Protein AF-A0AAW1I6D7-F1 (afdb_monomer_lite)

Foldseek 3Di:
DCVVPLADDPVRVVVCVVVVNPDDPVVSVDCCNDPCVVPDQDADPVGHRPPDDPLVVVLVVVVVVVVVVVVQCVVQVVDPVSNVVVVVVVVVVVVVVVVVVVVVCVVPPDDDPPNVVVSVVVVVVPPDDPDPDDPDDDDDDDDDDDPDDDDPVVVPPPDDD

Organism: Saponaria officinalis (NCBI:txid3572)

Secondary structure (DSSP, 8-state):
-HHHH-S--HHHHHHHHHTT--S--GGG--GGGSGGGG-S-EE-TTS-EE---HHHHHHHHHHHHHHHHHHHHHHHTTSHHHHHHHHHHHHHHHHHHHHHHHHHHHHH----TTHHHHHHHHHTT-SS-------PPPP-----S-PPPPPGGGGTT----

Sequence (161 aa):
MFERLGILCAHALKVLDTMNIKLIPEKYILKRWTRDARSGRIQDVAGKIVVEDTQLDATRRYRDLWRKFVKIASRAAVFKESSLLLDCGLDNIIVDVEKKLTSMKLENGLFSSEFTNEVVRLDQGYVGSSNLNKITLKKKVKATGGRRKKSWTEKFHKKKN

Structure (mmCIF, N/CA/C/O backbone):
data_AF-A0AAW1I6D7-F1
#
_entry.id   AF-A0AAW1I6D7-F1
#
loop_
_atom_site.group_PDB
_atom_site.id
_atom_site.type_symbol
_atom_site.label_atom_id
_atom_site.label_alt_id
_atom_site.label_comp_id
_atom_site.label_asym_id
_atom_site.label_entity_id
_atom_site.label_seq_id
_atom_site.pdbx_PDB_ins_code
_atom_site.Cartn_x
_atom_site.Cartn_y
_atom_site.Cartn_z
_atom_site.occupancy
_atom_site.B_iso_or_equiv
_atom_site.auth_seq_id
_atom_site.auth_comp_id
_atom_site.auth_asym_id
_atom_site.auth_atom_id
_atom_site.pdbx_PDB_model_num
ATOM 1 N N . MET A 1 1 ? 17.110 -0.704 -32.620 1.00 71.19 1 MET A N 1
ATOM 2 C CA . MET A 1 1 ? 15.833 -0.291 -31.971 1.00 71.19 1 MET A CA 1
ATOM 3 C C . MET A 1 1 ? 15.834 -0.638 -30.484 1.00 71.19 1 MET A C 1
ATOM 5 O O . MET A 1 1 ? 15.701 0.276 -29.680 1.00 71.19 1 MET A O 1
ATOM 9 N N . PHE A 1 2 ? 16.057 -1.907 -30.118 1.00 77.38 2 PHE A N 1
ATOM 10 C CA . PHE A 1 2 ? 16.197 -2.339 -28.720 1.00 77.38 2 PHE A CA 1
ATOM 11 C C . PHE A 1 2 ? 17.424 -1.729 -28.026 1.00 77.38 2 PHE A C 1
ATOM 13 O O . PHE A 1 2 ? 17.287 -1.179 -26.949 1.00 77.38 2 PHE A O 1
ATOM 20 N N . GLU A 1 3 ? 18.584 -1.686 -28.682 1.00 71.75 3 GLU A N 1
ATOM 21 C CA . GLU A 1 3 ? 19.809 -1.088 -28.110 1.00 71.75 3 GLU A CA 1
ATOM 22 C C . GLU A 1 3 ? 19.660 0.395 -27.732 1.00 71.75 3 GLU A C 1
ATOM 24 O O . GLU A 1 3 ? 20.319 0.875 -26.820 1.00 71.75 3 GLU A O 1
ATOM 29 N N . ARG A 1 4 ? 18.765 1.127 -28.412 1.00 71.88 4 ARG A N 1
ATOM 30 C CA . ARG A 1 4 ? 18.542 2.561 -28.171 1.00 71.88 4 ARG A CA 1
ATOM 31 C C . ARG A 1 4 ? 17.379 2.835 -27.218 1.00 71.88 4 ARG A C 1
ATOM 33 O O . ARG A 1 4 ? 17.471 3.724 -26.383 1.00 71.88 4 ARG A O 1
ATOM 40 N N . LEU A 1 5 ? 16.264 2.118 -27.374 1.00 74.94 5 LEU A N 1
ATOM 41 C CA . LEU A 1 5 ? 15.047 2.344 -26.583 1.00 74.94 5 LEU A CA 1
ATOM 42 C C . LEU A 1 5 ? 14.965 1.427 -25.359 1.00 74.94 5 LEU A C 1
ATOM 44 O O . LEU A 1 5 ? 14.251 1.718 -24.411 1.00 74.94 5 LEU A O 1
ATOM 48 N N . GLY A 1 6 ? 15.678 0.308 -25.364 1.00 79.50 6 GLY A N 1
ATOM 49 C CA . GLY A 1 6 ? 15.719 -0.669 -24.284 1.00 79.50 6 GLY A CA 1
ATOM 50 C C . GLY A 1 6 ? 14.455 -1.510 -24.091 1.00 79.50 6 GLY A C 1
ATOM 51 O O . GLY A 1 6 ? 14.423 -2.319 -23.173 1.00 79.50 6 GLY A O 1
ATOM 52 N N . ILE A 1 7 ? 13.424 -1.326 -24.924 1.00 84.50 7 ILE A N 1
ATOM 53 C CA . ILE A 1 7 ? 12.185 -2.117 -24.907 1.00 84.50 7 ILE A CA 1
ATOM 54 C C . ILE A 1 7 ? 12.080 -2.909 -26.207 1.00 84.50 7 ILE A C 1
ATOM 56 O O . ILE A 1 7 ? 12.369 -2.392 -27.292 1.00 84.50 7 ILE A O 1
ATOM 60 N N . LEU A 1 8 ? 11.655 -4.169 -26.097 1.00 87.75 8 LEU A N 1
ATOM 61 C CA . LEU A 1 8 ? 11.334 -5.010 -27.244 1.00 87.75 8 LEU A CA 1
ATOM 62 C C . LEU A 1 8 ? 10.180 -4.404 -28.051 1.00 87.75 8 LEU A C 1
ATOM 64 O O . LEU A 1 8 ? 9.151 -4.005 -27.510 1.00 87.75 8 LEU A O 1
ATOM 68 N N . CYS A 1 9 ? 10.332 -4.349 -29.371 1.00 88.88 9 CYS A N 1
ATOM 69 C CA . CYS A 1 9 ? 9.244 -3.918 -30.237 1.00 88.88 9 CYS A CA 1
ATOM 70 C C . CYS A 1 9 ? 8.111 -4.958 -30.249 1.00 88.88 9 CYS A C 1
ATOM 72 O O . CYS A 1 9 ? 8.320 -6.136 -29.952 1.00 88.88 9 CYS A O 1
ATOM 74 N N . ALA A 1 10 ? 6.914 -4.537 -30.667 1.00 88.31 10 ALA A N 1
ATOM 75 C CA . ALA A 1 10 ? 5.764 -5.433 -30.796 1.00 88.31 10 ALA A CA 1
ATOM 76 C C . ALA A 1 10 ? 6.067 -6.671 -31.664 1.00 88.31 10 ALA A C 1
ATOM 78 O O . ALA A 1 10 ? 5.592 -7.761 -31.358 1.00 88.31 10 ALA A O 1
ATOM 79 N N . HIS A 1 11 ? 6.901 -6.522 -32.703 1.00 90.75 11 HIS A N 1
ATOM 80 C CA . HIS A 1 11 ? 7.333 -7.639 -33.547 1.00 90.75 11 HIS A CA 1
ATOM 81 C C . HIS A 1 11 ? 8.125 -8.687 -32.756 1.00 90.75 11 HIS A C 1
ATOM 83 O O . HIS A 1 11 ? 7.801 -9.866 -32.823 1.00 90.75 11 HIS A O 1
ATOM 89 N N . ALA A 1 12 ? 9.111 -8.269 -31.958 1.00 89.56 12 ALA A N 1
ATOM 90 C CA . ALA A 1 12 ? 9.913 -9.185 -31.148 1.00 89.56 12 ALA A CA 1
ATOM 91 C C . ALA A 1 12 ? 9.068 -9.894 -30.078 1.00 89.56 12 ALA A C 1
ATOM 93 O O . ALA A 1 12 ? 9.207 -11.097 -29.886 1.00 89.56 12 ALA A O 1
ATOM 94 N N . LEU A 1 13 ? 8.136 -9.176 -29.439 1.00 91.75 13 LEU A N 1
ATOM 95 C CA . LEU A 1 13 ? 7.192 -9.779 -28.492 1.00 91.75 13 LEU A CA 1
ATOM 96 C C . LEU A 1 13 ? 6.301 -10.830 -29.166 1.00 91.75 13 LEU A C 1
ATOM 98 O O . LEU A 1 13 ? 6.032 -11.871 -28.574 1.00 91.75 13 LEU A O 1
ATOM 102 N N . LYS A 1 14 ? 5.880 -10.592 -30.416 1.00 93.44 14 LYS A N 1
ATOM 103 C CA . LYS A 1 14 ? 5.075 -11.563 -31.163 1.00 93.44 14 LYS A CA 1
ATOM 104 C C . LYS A 1 14 ? 5.866 -12.815 -31.536 1.00 93.44 14 LYS A C 1
ATOM 106 O O . LYS A 1 14 ? 5.311 -13.904 -31.471 1.00 93.44 14 LYS A O 1
ATOM 111 N N . VAL A 1 15 ? 7.146 -12.670 -31.877 1.00 94.06 15 VAL A N 1
ATOM 112 C CA . VAL A 1 15 ? 8.032 -13.813 -32.142 1.00 94.06 15 VAL A CA 1
ATOM 113 C C . VAL A 1 15 ? 8.208 -14.672 -30.883 1.00 94.06 15 VAL A C 1
ATOM 115 O O . VAL A 1 15 ? 8.073 -15.892 -30.959 1.00 94.06 15 VAL A O 1
ATOM 118 N N . LEU A 1 16 ? 8.424 -14.054 -29.716 1.00 92.44 16 LEU A N 1
ATOM 119 C CA . LEU A 1 16 ? 8.507 -14.777 -28.437 1.00 92.44 16 LEU A CA 1
ATOM 120 C C . LEU A 1 16 ? 7.216 -15.554 -28.133 1.00 92.44 16 LEU A C 1
ATOM 122 O O . LEU A 1 16 ? 7.277 -16.732 -27.789 1.00 92.44 16 LEU A O 1
ATOM 126 N N . ASP A 1 17 ? 6.059 -14.922 -28.339 1.00 93.19 17 ASP A N 1
ATOM 127 C CA . ASP A 1 17 ? 4.737 -15.545 -28.191 1.00 93.19 17 ASP A CA 1
ATOM 128 C C . ASP A 1 17 ? 4.570 -16.758 -29.126 1.00 93.19 17 ASP A C 1
ATOM 130 O O . ASP A 1 17 ? 4.159 -17.828 -28.685 1.00 93.19 17 ASP A O 1
ATOM 134 N N . THR A 1 18 ? 4.982 -16.647 -30.397 1.00 95.75 18 THR A N 1
ATOM 135 C CA . THR A 1 18 ? 4.944 -17.780 -31.343 1.00 95.75 18 THR A CA 1
ATOM 136 C C . THR A 1 18 ? 5.899 -18.916 -30.981 1.00 95.75 18 THR A C 1
ATOM 138 O O . THR A 1 18 ? 5.624 -20.065 -31.307 1.00 95.75 18 THR A O 1
ATOM 141 N N . MET A 1 19 ? 6.990 -18.619 -30.272 1.00 93.62 19 MET A N 1
ATOM 142 C CA . MET A 1 19 ? 7.915 -19.618 -29.723 1.00 93.62 19 MET A CA 1
ATOM 143 C C . MET A 1 19 ? 7.452 -20.162 -28.359 1.00 93.62 19 MET A C 1
ATOM 145 O O . MET A 1 19 ? 8.192 -20.895 -27.709 1.00 93.62 19 MET A O 1
ATOM 149 N N . ASN A 1 20 ? 6.241 -19.803 -27.910 1.00 92.31 20 ASN A N 1
ATOM 150 C CA . ASN A 1 20 ? 5.663 -20.162 -26.611 1.00 92.31 20 ASN A CA 1
ATOM 151 C C . ASN A 1 20 ? 6.515 -19.707 -25.406 1.00 92.31 20 ASN A C 1
ATOM 153 O O . ASN A 1 20 ? 6.451 -20.279 -24.316 1.00 92.31 20 ASN A O 1
ATOM 157 N N . ILE A 1 21 ? 7.304 -18.645 -25.586 1.00 90.38 21 ILE A N 1
ATOM 158 C CA . ILE A 1 21 ? 8.102 -18.018 -24.534 1.00 90.38 21 ILE A CA 1
ATOM 159 C C . ILE A 1 21 ? 7.222 -16.976 -23.839 1.00 90.38 21 ILE A C 1
ATOM 161 O O . ILE A 1 21 ? 7.035 -15.860 -24.322 1.00 90.38 21 ILE A O 1
ATOM 165 N N . LYS A 1 22 ? 6.662 -17.353 -22.685 1.00 90.56 22 LYS A N 1
ATOM 166 C CA . LYS A 1 22 ? 5.721 -16.515 -21.914 1.00 90.56 22 LYS A CA 1
ATOM 167 C C . LYS A 1 22 ? 6.402 -15.516 -20.978 1.00 90.56 22 LYS A C 1
ATOM 169 O O . LYS A 1 22 ? 5.758 -14.589 -20.496 1.00 90.56 22 LYS A O 1
ATOM 174 N N . LEU A 1 23 ? 7.691 -15.715 -20.716 1.00 90.94 23 LEU A N 1
ATOM 175 C CA . LEU A 1 23 ? 8.514 -14.851 -19.878 1.00 90.94 23 LEU A CA 1
ATOM 176 C C . LEU A 1 23 ? 9.640 -14.271 -20.721 1.00 90.94 23 LEU A C 1
ATOM 178 O O . LEU A 1 23 ? 10.342 -15.002 -21.415 1.00 90.94 23 LEU A O 1
ATOM 182 N N . ILE A 1 24 ? 9.811 -12.955 -20.658 1.00 88.62 24 ILE A N 1
ATOM 183 C CA . ILE A 1 24 ? 10.894 -12.276 -21.365 1.00 88.62 24 ILE A CA 1
ATOM 184 C C . ILE A 1 24 ? 12.223 -12.691 -20.712 1.00 88.62 24 ILE A C 1
ATOM 186 O O . ILE A 1 24 ? 12.369 -12.499 -19.505 1.00 88.62 24 ILE A O 1
ATOM 190 N N . PRO A 1 25 ? 13.196 -13.232 -21.471 1.00 88.19 25 PRO A N 1
ATOM 191 C CA . PRO A 1 25 ? 14.511 -13.561 -20.927 1.00 88.19 25 PRO A CA 1
ATOM 192 C C . PRO A 1 25 ? 15.203 -12.341 -20.307 1.00 88.19 25 PRO A C 1
ATOM 194 O O . PRO A 1 25 ? 15.124 -11.243 -20.861 1.00 88.19 25 PRO A O 1
ATOM 197 N N . GLU A 1 26 ? 15.949 -12.541 -19.217 1.00 84.75 26 GLU A N 1
ATOM 198 C CA . GLU A 1 26 ? 16.586 -11.461 -18.441 1.00 84.75 26 GLU A CA 1
ATOM 199 C C . GLU A 1 26 ? 17.479 -10.544 -19.280 1.00 84.75 26 GLU A C 1
ATOM 201 O O . GLU A 1 26 ? 17.477 -9.332 -19.084 1.00 84.75 26 GLU A O 1
ATOM 206 N N . LYS A 1 27 ? 18.157 -11.090 -20.297 1.00 86.00 27 LYS A N 1
ATOM 207 C CA . LYS A 1 27 ? 18.978 -10.316 -21.246 1.00 86.00 27 LYS A CA 1
ATOM 208 C C . LYS A 1 27 ? 18.218 -9.198 -21.976 1.00 86.00 27 LYS A C 1
ATOM 210 O O . LYS A 1 27 ? 18.843 -8.301 -22.532 1.00 86.00 27 LYS A O 1
ATOM 215 N N . TYR A 1 28 ? 16.883 -9.247 -21.994 1.00 86.81 28 TYR A N 1
ATOM 216 C CA . TYR A 1 28 ? 16.026 -8.211 -22.574 1.00 86.81 28 TYR A CA 1
ATOM 217 C C . TYR A 1 28 ? 15.368 -7.292 -21.530 1.00 86.81 28 TYR A C 1
ATOM 219 O O . TYR A 1 28 ? 14.677 -6.344 -21.905 1.00 86.81 28 TYR A O 1
ATOM 227 N N . ILE A 1 29 ? 15.579 -7.542 -20.235 1.00 86.25 29 ILE A N 1
ATOM 228 C CA . ILE A 1 29 ? 15.059 -6.744 -19.121 1.00 86.25 29 ILE A CA 1
ATOM 229 C C . ILE A 1 29 ? 16.173 -5.806 -18.642 1.00 86.25 29 ILE A C 1
ATOM 231 O O . ILE A 1 29 ? 16.987 -6.143 -17.789 1.00 86.25 29 ILE A O 1
ATOM 235 N N . LEU A 1 30 ? 16.231 -4.598 -19.204 1.00 84.00 30 LEU A N 1
ATOM 236 C CA . LEU A 1 30 ? 17.234 -3.610 -18.795 1.00 84.00 30 LEU A CA 1
ATOM 237 C C . LEU A 1 30 ? 16.841 -2.924 -17.483 1.00 84.00 30 LEU A C 1
ATOM 239 O O . LEU A 1 30 ? 15.678 -2.560 -17.307 1.00 84.00 30 LEU A O 1
ATOM 243 N N . LYS A 1 31 ? 17.829 -2.615 -16.627 1.00 79.75 31 LYS A N 1
ATOM 244 C CA . LYS A 1 31 ? 17.635 -1.915 -15.336 1.00 79.75 31 LYS A CA 1
ATOM 245 C C . LYS A 1 31 ? 16.770 -0.657 -15.458 1.00 79.75 31 LYS A C 1
ATOM 247 O O . LYS A 1 31 ? 15.921 -0.413 -14.616 1.00 79.75 31 LYS A O 1
ATOM 252 N N . ARG A 1 32 ? 16.916 0.120 -16.537 1.00 79.69 32 ARG A N 1
ATOM 253 C CA . ARG A 1 32 ? 16.120 1.344 -16.759 1.00 79.69 32 ARG A CA 1
ATOM 254 C C . ARG A 1 32 ? 14.606 1.107 -16.887 1.00 79.69 32 ARG A C 1
ATOM 256 O O . ARG A 1 32 ? 13.841 2.059 -16.785 1.00 79.69 32 ARG A O 1
ATOM 263 N N . TRP A 1 33 ? 14.197 -0.127 -17.171 1.00 81.00 33 TRP A N 1
ATOM 264 C CA . TRP A 1 33 ? 12.810 -0.553 -17.362 1.00 81.00 33 TRP A CA 1
ATOM 265 C C . TRP A 1 33 ? 12.299 -1.432 -16.213 1.00 81.00 33 TRP A C 1
ATOM 267 O O . TRP A 1 33 ? 11.178 -1.931 -16.284 1.00 81.00 33 TRP A O 1
ATOM 277 N N . THR A 1 34 ? 13.090 -1.618 -15.152 1.00 82.06 34 THR A N 1
ATOM 278 C CA . THR A 1 34 ? 12.651 -2.304 -13.934 1.00 82.06 34 THR A CA 1
ATOM 279 C C . THR A 1 34 ? 12.129 -1.304 -12.905 1.00 82.06 34 THR A C 1
ATOM 281 O O . THR A 1 34 ? 12.338 -0.095 -13.006 1.00 82.06 34 THR A O 1
ATOM 284 N N . ARG A 1 35 ? 11.447 -1.806 -11.869 1.00 75.38 35 ARG A N 1
ATOM 285 C CA . ARG A 1 35 ? 11.036 -0.982 -10.720 1.00 75.38 35 ARG A CA 1
ATOM 286 C C . ARG A 1 35 ? 12.241 -0.360 -10.004 1.00 75.38 35 ARG A C 1
ATOM 288 O O . ARG A 1 35 ? 12.143 0.741 -9.478 1.00 75.38 35 ARG A O 1
ATOM 295 N N . ASP A 1 36 ? 13.382 -1.035 -10.088 1.00 73.12 36 ASP A N 1
ATOM 296 C CA . ASP A 1 36 ? 14.655 -0.633 -9.499 1.00 73.12 36 ASP A CA 1
ATOM 297 C C . ASP A 1 36 ? 15.474 0.269 -10.436 1.00 73.12 36 ASP A C 1
ATOM 299 O O . ASP A 1 36 ? 16.646 0.539 -10.172 1.00 73.12 36 ASP A O 1
ATOM 303 N N . ALA A 1 37 ? 14.868 0.786 -11.515 1.00 76.25 37 ALA A N 1
ATOM 304 C CA . ALA A 1 37 ? 15.481 1.786 -12.389 1.00 76.25 37 ALA A CA 1
ATOM 305 C C . ALA A 1 37 ? 15.992 3.002 -11.611 1.00 76.25 37 ALA A C 1
ATOM 307 O O . ALA A 1 37 ? 16.954 3.632 -12.044 1.00 76.25 37 ALA A O 1
ATOM 308 N N . ARG A 1 38 ? 15.349 3.299 -10.472 1.00 65.44 38 ARG A N 1
ATOM 309 C CA . ARG A 1 38 ? 15.717 4.363 -9.533 1.00 65.44 38 ARG A CA 1
ATOM 310 C C . ARG A 1 38 ? 16.424 3.896 -8.258 1.00 65.44 38 ARG A C 1
ATOM 312 O O . ARG A 1 38 ? 16.808 4.728 -7.451 1.00 65.44 38 ARG A O 1
ATOM 319 N N . SER A 1 39 ? 16.658 2.592 -8.110 1.00 62.25 39 SER A N 1
ATOM 320 C CA . SER A 1 39 ? 17.382 2.035 -6.966 1.00 62.25 39 SER A CA 1
ATOM 321 C C . SER A 1 39 ? 18.893 2.274 -7.123 1.00 62.25 39 SER A C 1
ATOM 323 O O . SER A 1 39 ? 19.547 1.725 -8.028 1.00 62.25 39 SER A O 1
ATOM 325 N N . GLY A 1 40 ? 19.435 3.136 -6.256 1.00 62.00 40 GLY A N 1
ATOM 326 C CA . GLY A 1 40 ? 20.853 3.498 -6.157 1.00 62.00 40 GLY A CA 1
ATOM 327 C C . GLY A 1 40 ? 21.107 5.012 -6.187 1.00 62.00 40 GLY A C 1
ATOM 328 O O . GLY A 1 40 ? 20.207 5.802 -6.451 1.00 62.00 40 GLY A O 1
ATOM 329 N N . ARG A 1 41 ? 22.358 5.432 -5.943 1.00 56.56 41 ARG A N 1
ATOM 330 C CA . ARG A 1 41 ? 22.795 6.829 -6.129 1.00 56.56 41 ARG A CA 1
ATOM 331 C C . ARG A 1 41 ? 22.822 7.163 -7.624 1.00 56.56 41 ARG A C 1
ATOM 333 O O . ARG A 1 41 ? 23.854 7.013 -8.272 1.00 56.56 41 ARG A O 1
ATOM 340 N N . ILE A 1 42 ? 21.690 7.570 -8.186 1.00 62.66 42 ILE A N 1
ATOM 341 C CA . ILE A 1 42 ? 21.641 8.100 -9.552 1.00 62.66 42 ILE A CA 1
ATOM 342 C C . ILE A 1 42 ? 22.204 9.507 -9.508 1.00 62.66 42 ILE A C 1
ATOM 344 O O . ILE A 1 42 ? 21.734 10.310 -8.718 1.00 62.66 42 ILE A O 1
ATOM 348 N N . GLN A 1 43 ? 23.202 9.804 -10.330 1.00 63.16 43 GLN A N 1
ATOM 349 C CA . GLN A 1 43 ? 23.688 11.167 -10.509 1.00 63.16 43 GLN A CA 1
ATOM 350 C C . GLN A 1 43 ? 23.029 11.774 -11.751 1.00 63.16 43 GLN A C 1
ATOM 352 O O . GLN A 1 43 ? 22.850 11.085 -12.758 1.00 63.16 43 GLN A O 1
ATOM 357 N N . ASP A 1 44 ? 22.624 13.039 -11.674 1.00 63.72 44 ASP A N 1
ATOM 358 C CA . ASP A 1 44 ? 22.213 13.805 -12.844 1.00 63.72 44 ASP A CA 1
ATOM 359 C C . ASP A 1 44 ? 23.422 14.090 -13.755 1.00 63.72 44 ASP A C 1
ATOM 361 O O . ASP A 1 44 ? 24.565 13.750 -13.445 1.00 63.72 44 ASP A O 1
ATOM 365 N N . VAL A 1 45 ? 23.181 14.720 -14.908 1.00 69.69 45 VAL A N 1
ATOM 366 C CA . VAL A 1 45 ? 24.241 15.075 -15.875 1.00 69.69 45 VAL A CA 1
ATOM 367 C C . VAL A 1 45 ? 25.292 16.019 -15.258 1.00 69.69 45 VAL A C 1
ATOM 369 O O . VAL A 1 45 ? 26.400 16.122 -15.773 1.00 69.69 45 VAL A O 1
ATOM 372 N N . ALA A 1 46 ? 24.965 16.673 -14.141 1.00 75.25 46 ALA A N 1
ATOM 373 C CA . ALA A 1 46 ? 25.842 17.550 -13.375 1.00 75.25 46 ALA A CA 1
ATOM 374 C C . ALA A 1 46 ? 26.461 16.864 -12.134 1.00 75.25 46 ALA A C 1
ATOM 376 O O . ALA A 1 46 ? 27.068 17.544 -11.308 1.00 75.25 46 ALA A O 1
ATOM 377 N N . GLY A 1 47 ? 26.320 15.542 -11.977 1.00 63.19 47 GLY A N 1
ATOM 378 C CA . GLY A 1 47 ? 26.893 14.784 -10.860 1.00 63.19 47 GLY A CA 1
ATOM 379 C C . GLY A 1 47 ? 26.101 14.856 -9.547 1.00 63.19 47 GLY A C 1
ATOM 380 O O . GLY A 1 47 ? 26.527 14.279 -8.544 1.00 63.19 47 GLY A O 1
ATOM 381 N N . LYS A 1 48 ? 24.945 15.533 -9.505 1.00 64.88 48 LYS A N 1
ATOM 382 C CA . LYS A 1 48 ? 24.118 15.630 -8.292 1.00 64.88 48 LYS A CA 1
ATOM 383 C C . LYS A 1 48 ? 23.318 14.358 -8.095 1.00 64.88 48 LYS A C 1
ATOM 385 O O . LYS A 1 48 ? 22.679 13.875 -9.024 1.00 64.88 48 LYS A O 1
ATOM 390 N N . ILE A 1 49 ? 23.312 13.836 -6.871 1.00 63.53 49 ILE A N 1
ATOM 391 C CA . ILE A 1 49 ? 22.495 12.673 -6.523 1.00 63.53 49 ILE A CA 1
ATOM 392 C C . ILE A 1 49 ? 21.019 13.047 -6.729 1.00 63.53 49 ILE A C 1
ATOM 394 O O . ILE A 1 49 ? 20.480 13.885 -6.011 1.00 63.53 49 ILE A O 1
ATOM 398 N N . VAL A 1 50 ? 20.373 12.424 -7.712 1.00 63.81 50 VAL A N 1
ATOM 399 C CA . VAL A 1 50 ? 18.925 12.412 -7.894 1.00 63.81 50 VAL A CA 1
ATOM 400 C C . VAL A 1 50 ? 18.364 11.630 -6.717 1.00 63.81 50 VAL A C 1
ATOM 402 O O . VAL A 1 50 ? 18.364 10.398 -6.708 1.00 63.81 50 VAL A O 1
ATOM 405 N N . VAL A 1 51 ? 17.976 12.368 -5.681 1.00 56.00 51 VAL A N 1
ATOM 406 C CA . VAL A 1 51 ? 17.320 11.821 -4.497 1.00 56.00 51 VAL A CA 1
ATOM 407 C C . VAL A 1 51 ? 16.058 11.102 -4.966 1.00 56.00 51 VAL A C 1
ATOM 409 O O . VAL A 1 51 ? 15.284 11.640 -5.759 1.00 56.00 51 VAL A O 1
ATOM 412 N N . GLU A 1 52 ? 15.901 9.854 -4.527 1.00 56.38 52 GLU A N 1
ATOM 413 C CA . GLU A 1 52 ? 14.678 9.084 -4.724 1.00 56.38 52 GLU A CA 1
ATOM 414 C C . GLU A 1 52 ? 13.488 9.948 -4.296 1.00 56.38 52 GLU A C 1
ATOM 416 O O . GLU A 1 52 ? 13.506 10.523 -3.211 1.00 56.38 52 GLU A O 1
ATOM 421 N N . ASP A 1 53 ? 12.508 10.107 -5.187 1.00 58.28 53 ASP A N 1
ATOM 422 C CA . ASP A 1 53 ? 11.388 11.022 -4.989 1.00 58.28 53 ASP A CA 1
ATOM 423 C C . ASP A 1 53 ? 10.666 10.667 -3.681 1.00 58.28 53 ASP A C 1
ATOM 425 O O . ASP A 1 53 ? 9.955 9.660 -3.590 1.00 58.28 53 ASP A O 1
ATOM 429 N N . THR A 1 54 ? 10.900 11.476 -2.647 1.00 59.41 54 THR A N 1
ATOM 430 C CA . THR A 1 54 ? 10.385 11.264 -1.291 1.00 59.41 54 THR A CA 1
ATOM 431 C C . THR A 1 54 ? 8.859 11.207 -1.284 1.00 59.41 54 THR A C 1
ATOM 433 O O . THR A 1 54 ? 8.278 10.553 -0.414 1.00 59.41 54 THR A O 1
ATOM 436 N N . GLN A 1 55 ? 8.206 11.798 -2.295 1.00 58.19 55 GLN A N 1
ATOM 437 C CA . GLN A 1 55 ? 6.764 11.707 -2.493 1.00 58.19 55 GLN A CA 1
ATOM 438 C C . GLN A 1 55 ? 6.321 10.307 -2.932 1.00 58.19 55 GLN A C 1
ATOM 440 O O . GLN A 1 55 ? 5.365 9.769 -2.373 1.00 58.19 55 GLN A O 1
ATOM 445 N N . LEU A 1 56 ? 7.035 9.662 -3.864 1.00 63.38 56 LEU A N 1
ATOM 446 C CA . LEU A 1 56 ? 6.693 8.311 -4.334 1.00 63.38 56 LEU A CA 1
ATOM 447 C C . LEU A 1 56 ? 6.832 7.263 -3.224 1.00 63.38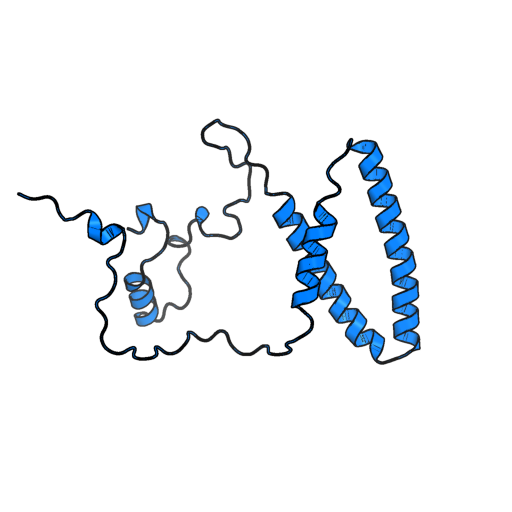 56 LEU A C 1
ATOM 449 O O . LEU A 1 56 ? 6.025 6.328 -3.146 1.00 63.38 56 LEU A O 1
ATOM 453 N N . ASP A 1 57 ? 7.829 7.421 -2.354 1.00 74.94 57 ASP A N 1
ATOM 454 C CA . ASP A 1 57 ? 8.010 6.541 -1.202 1.00 74.94 57 ASP A CA 1
ATOM 455 C C . ASP A 1 57 ? 6.907 6.742 -0.147 1.00 74.94 57 ASP A C 1
ATOM 457 O O . ASP A 1 57 ? 6.322 5.769 0.342 1.00 74.94 57 ASP A O 1
ATOM 461 N N . ALA A 1 58 ? 6.536 7.991 0.147 1.00 78.31 58 ALA A N 1
ATOM 462 C CA . ALA A 1 58 ? 5.457 8.289 1.082 1.00 78.31 58 ALA A CA 1
ATOM 463 C C . ALA A 1 58 ? 4.089 7.781 0.574 1.00 78.31 58 ALA A C 1
ATOM 465 O O . ALA A 1 58 ? 3.350 7.140 1.328 1.00 78.31 58 ALA A O 1
ATOM 466 N N . THR A 1 59 ? 3.781 7.945 -0.719 1.00 82.38 59 THR A N 1
ATOM 467 C CA . THR A 1 59 ? 2.572 7.374 -1.343 1.00 82.38 59 THR A CA 1
ATOM 468 C C . THR A 1 59 ? 2.554 5.848 -1.266 1.00 82.38 59 THR A C 1
ATOM 470 O O . THR A 1 59 ? 1.513 5.239 -0.997 1.00 82.38 59 THR A O 1
ATOM 473 N N . ARG A 1 60 ? 3.700 5.192 -1.494 1.00 82.56 60 ARG A N 1
ATOM 474 C CA . ARG A 1 60 ? 3.802 3.733 -1.382 1.00 82.56 60 ARG A CA 1
ATOM 475 C C . ARG A 1 60 ? 3.542 3.271 0.051 1.00 82.56 60 ARG A C 1
ATOM 477 O O . ARG A 1 60 ? 2.731 2.361 0.232 1.00 82.56 60 ARG A O 1
ATOM 484 N N . ARG A 1 61 ? 4.185 3.903 1.042 1.00 88.44 61 ARG A N 1
ATOM 485 C CA . ARG A 1 61 ? 3.987 3.606 2.470 1.00 88.44 61 ARG A CA 1
ATOM 486 C C . ARG A 1 61 ? 2.524 3.766 2.875 1.00 88.44 61 ARG A C 1
ATOM 488 O O . ARG A 1 61 ? 1.963 2.837 3.451 1.00 88.44 61 ARG A O 1
ATOM 495 N N . TYR A 1 62 ? 1.888 4.877 2.495 1.00 88.94 62 TYR A N 1
ATOM 496 C CA . TYR A 1 62 ? 0.463 5.114 2.740 1.00 88.94 62 TYR A CA 1
ATOM 497 C C . TYR A 1 62 ? -0.411 3.992 2.166 1.00 88.94 62 TYR A C 1
ATOM 499 O O . TYR A 1 62 ? -1.197 3.381 2.887 1.00 88.94 62 TYR A O 1
ATOM 507 N N . ARG A 1 63 ? -0.225 3.651 0.885 1.00 90.75 63 ARG A N 1
ATOM 508 C CA . ARG A 1 63 ? -1.024 2.613 0.222 1.00 90.75 63 ARG A CA 1
ATOM 509 C C . ARG A 1 63 ? -0.873 1.246 0.889 1.00 90.75 63 ARG A C 1
ATOM 511 O O . ARG A 1 63 ? -1.848 0.503 0.998 1.00 90.75 63 ARG A O 1
ATOM 518 N N . ASP A 1 64 ? 0.339 0.887 1.296 1.00 90.94 64 ASP A N 1
ATOM 519 C CA . ASP A 1 64 ? 0.600 -0.403 1.933 1.00 90.94 64 ASP A CA 1
ATOM 520 C C . ASP A 1 64 ? 0.003 -0.471 3.352 1.00 90.94 64 ASP A C 1
ATOM 522 O O . ASP A 1 64 ? -0.512 -1.523 3.739 1.00 90.94 64 ASP A O 1
ATOM 526 N N . LEU A 1 65 ? -0.004 0.641 4.098 1.00 94.94 65 LEU A N 1
ATOM 527 C CA . LEU A 1 65 ? -0.688 0.756 5.393 1.00 94.94 65 LEU A CA 1
ATOM 528 C C . LEU A 1 65 ? -2.211 0.685 5.238 1.00 94.94 65 LEU A C 1
ATOM 530 O O . LEU A 1 65 ? -2.853 -0.137 5.893 1.00 94.94 65 LEU A O 1
ATOM 534 N N . TRP A 1 66 ? -2.777 1.464 4.314 1.00 95.12 66 TRP A N 1
ATOM 535 C CA . TRP A 1 66 ? -4.216 1.498 4.056 1.00 95.12 66 TRP A CA 1
ATOM 536 C C . TRP A 1 66 ? -4.774 0.116 3.708 1.00 95.12 66 TRP A C 1
ATOM 538 O O . TRP A 1 66 ? -5.776 -0.321 4.267 1.00 95.12 66 TRP A O 1
ATOM 548 N N . ARG A 1 67 ? -4.073 -0.649 2.860 1.00 95.19 67 ARG A N 1
ATOM 549 C CA . ARG A 1 67 ? -4.464 -2.029 2.517 1.00 95.19 67 ARG A CA 1
ATOM 550 C C . ARG A 1 67 ? -4.569 -2.945 3.734 1.00 95.19 67 ARG A C 1
ATOM 552 O O . ARG A 1 67 ? -5.469 -3.783 3.787 1.00 95.19 67 ARG A O 1
ATOM 559 N N . LYS A 1 68 ? -3.644 -2.828 4.690 1.00 95.81 68 LYS A N 1
ATOM 560 C CA . LYS A 1 68 ? -3.680 -3.619 5.930 1.00 95.81 68 LYS A CA 1
ATOM 561 C C . LYS A 1 68 ? -4.845 -3.181 6.811 1.00 95.81 68 LYS A C 1
ATOM 563 O O . LYS A 1 68 ? -5.563 -4.041 7.313 1.00 95.81 68 LYS A O 1
ATOM 568 N N . PHE A 1 69 ? -5.045 -1.870 6.938 1.00 96.19 69 PHE A N 1
ATOM 569 C CA . PHE A 1 69 ? -6.128 -1.290 7.720 1.00 96.19 69 PHE A CA 1
ATOM 570 C C . PHE A 1 69 ? -7.507 -1.707 7.195 1.00 96.19 69 PHE A C 1
ATOM 572 O O . PHE A 1 69 ? -8.275 -2.325 7.921 1.00 96.19 69 PHE A O 1
ATOM 579 N N . VAL A 1 70 ? -7.790 -1.500 5.907 1.00 96.25 70 VAL A N 1
ATOM 580 C CA . VAL A 1 70 ? -9.067 -1.900 5.288 1.00 96.25 70 VAL A CA 1
ATOM 581 C C . VAL A 1 70 ? -9.338 -3.397 5.473 1.00 96.25 70 VAL A C 1
ATOM 583 O O . VAL A 1 70 ? -10.463 -3.810 5.764 1.00 96.25 70 VAL A O 1
ATOM 586 N N . LYS A 1 71 ? -8.300 -4.238 5.358 1.00 95.75 71 LYS A N 1
ATOM 587 C CA . LYS A 1 71 ? -8.421 -5.686 5.572 1.00 95.75 71 LYS A CA 1
ATOM 588 C C . LYS A 1 71 ? -8.827 -6.038 7.006 1.00 95.75 71 LYS A C 1
ATOM 590 O O . LYS A 1 71 ? -9.597 -6.977 7.184 1.00 95.75 71 LYS A O 1
ATOM 595 N N . ILE A 1 72 ? -8.288 -5.361 8.020 1.00 96.06 72 ILE A N 1
ATOM 596 C CA . ILE A 1 72 ? -8.649 -5.656 9.413 1.00 96.06 72 ILE A CA 1
ATOM 597 C C . ILE A 1 72 ? -9.972 -4.996 9.805 1.00 96.06 72 ILE A C 1
ATOM 599 O O . ILE A 1 72 ? -10.796 -5.664 10.416 1.00 96.06 72 ILE A O 1
ATOM 603 N N . ALA A 1 73 ? -10.230 -3.765 9.357 1.00 96.56 73 ALA A N 1
ATOM 604 C CA . ALA A 1 73 ? -11.477 -3.045 9.599 1.00 96.56 73 ALA A CA 1
ATOM 605 C C . ALA A 1 73 ? -12.691 -3.806 9.051 1.00 96.56 73 ALA A C 1
ATOM 607 O O . ALA A 1 73 ? -13.658 -4.031 9.771 1.00 96.56 73 ALA A O 1
ATOM 608 N N . SER A 1 74 ? -12.606 -4.313 7.815 1.00 95.56 74 SER A N 1
ATOM 609 C CA . SER A 1 74 ? -13.675 -5.136 7.223 1.00 95.56 74 SER A CA 1
ATOM 610 C C . SER A 1 74 ? -13.968 -6.421 8.006 1.00 95.56 74 SER A C 1
ATOM 612 O O . SER A 1 74 ? -15.109 -6.872 8.027 1.00 95.56 74 SER A O 1
ATOM 614 N N . ARG A 1 75 ? -12.966 -7.011 8.670 1.00 95.06 75 ARG A N 1
ATOM 615 C CA . ARG A 1 75 ? -13.152 -8.191 9.532 1.00 95.06 75 ARG A CA 1
ATOM 616 C C . ARG A 1 75 ? -13.688 -7.817 10.913 1.00 95.06 75 ARG A C 1
ATOM 618 O O . ARG A 1 75 ? -14.524 -8.540 11.441 1.00 95.06 75 ARG A O 1
ATOM 625 N N . ALA A 1 76 ? -13.207 -6.717 11.486 1.00 95.56 76 ALA A N 1
ATOM 626 C CA . ALA A 1 76 ? -13.617 -6.235 12.801 1.00 95.56 76 ALA A CA 1
ATOM 627 C C . ALA A 1 76 ? -15.072 -5.747 12.809 1.00 95.56 76 ALA A C 1
ATOM 629 O O . ALA A 1 76 ? -15.778 -5.980 13.781 1.00 95.56 76 ALA A O 1
ATOM 630 N N . ALA A 1 77 ? -15.547 -5.175 11.697 1.00 96.00 77 ALA A N 1
ATOM 631 C CA . ALA A 1 77 ? -16.917 -4.685 11.543 1.00 96.00 77 ALA A CA 1
ATOM 632 C C . ALA A 1 77 ? -18.006 -5.769 11.690 1.00 96.00 77 ALA A C 1
ATOM 634 O O . ALA A 1 77 ? -19.179 -5.438 11.830 1.00 96.00 77 ALA A O 1
ATOM 635 N N . VAL A 1 78 ? -17.642 -7.056 11.655 1.00 95.31 78 VAL A N 1
ATOM 636 C CA . VAL A 1 78 ? -18.589 -8.173 11.808 1.00 95.31 78 VAL A CA 1
ATOM 637 C C . VAL A 1 78 ? -19.120 -8.281 13.243 1.00 95.31 78 VAL A C 1
ATOM 639 O O . VAL A 1 78 ? -20.272 -8.664 13.431 1.00 95.31 78 VAL A O 1
ATOM 642 N N . PHE A 1 79 ? -18.311 -7.936 14.251 1.00 95.69 79 PHE A N 1
ATOM 643 C CA . PHE A 1 79 ? -18.675 -8.064 15.666 1.00 95.69 79 PHE A CA 1
ATOM 644 C C . PHE A 1 79 ? -18.376 -6.776 16.427 1.00 95.69 79 PHE A C 1
ATOM 646 O O . PHE A 1 79 ? -17.296 -6.199 16.292 1.00 95.69 79 PHE A O 1
ATOM 653 N N . LYS A 1 80 ? -19.302 -6.355 17.292 1.00 94.62 80 LYS A N 1
ATOM 654 C CA . LYS A 1 80 ? -19.180 -5.104 18.052 1.00 94.62 80 LYS A CA 1
ATOM 655 C C . LYS A 1 80 ? -17.925 -5.085 18.925 1.00 94.62 80 LYS A C 1
ATOM 657 O O . LYS A 1 80 ? -17.198 -4.099 18.932 1.00 94.62 80 LYS A O 1
ATOM 662 N N . GLU A 1 81 ? -17.637 -6.187 19.607 1.00 95.50 81 GLU A N 1
ATOM 663 C CA . GLU A 1 81 ? -16.467 -6.343 20.472 1.00 95.50 81 GLU A CA 1
ATOM 664 C C . GLU A 1 81 ? -15.161 -6.234 19.675 1.00 95.50 81 GLU A C 1
ATOM 666 O O . GLU A 1 81 ? -14.194 -5.634 20.137 1.00 95.50 81 GLU A O 1
ATOM 671 N N . SER A 1 82 ? -15.141 -6.770 18.450 1.00 94.62 82 SER A N 1
ATOM 672 C CA . SER A 1 82 ? -13.976 -6.689 17.562 1.00 94.62 82 SER A CA 1
ATOM 673 C C . SER A 1 82 ? -13.765 -5.278 17.012 1.00 94.62 82 SER A C 1
ATOM 675 O O . SER A 1 82 ? -12.619 -4.847 16.893 1.00 94.62 82 SER A O 1
ATOM 677 N N . SER A 1 83 ? -14.847 -4.552 16.705 1.00 95.44 83 SER A N 1
ATOM 678 C CA . SER A 1 83 ? -14.780 -3.136 16.322 1.00 95.44 83 SER A CA 1
ATOM 679 C C . SER A 1 83 ? -14.221 -2.287 17.459 1.00 95.44 83 SER A C 1
ATOM 681 O O . SER A 1 83 ? -13.250 -1.575 17.246 1.00 95.44 83 SER A O 1
ATOM 683 N N . LEU A 1 84 ? -14.754 -2.435 18.678 1.00 96.44 84 LEU A N 1
ATOM 684 C CA . LEU A 1 84 ? -14.288 -1.683 19.849 1.00 96.44 84 LEU A CA 1
ATOM 685 C C . LEU A 1 84 ? -12.813 -1.956 20.160 1.00 96.44 84 LEU A C 1
ATOM 687 O O . LEU A 1 84 ? -12.064 -1.029 20.449 1.00 96.44 84 LEU A O 1
ATOM 691 N N . LEU A 1 85 ? -12.376 -3.217 20.064 1.00 96.62 85 LEU A N 1
ATOM 692 C CA . LEU A 1 85 ? -10.965 -3.570 20.230 1.00 96.62 85 LEU A CA 1
ATOM 693 C C . LEU A 1 85 ? -10.089 -2.855 19.198 1.00 96.62 85 LEU A C 1
ATOM 695 O O . LEU A 1 85 ? -9.027 -2.336 19.547 1.00 96.62 85 LEU A O 1
ATOM 699 N N . LEU A 1 86 ? -10.517 -2.845 17.933 1.00 97.19 86 LEU A N 1
ATOM 700 C CA . LEU A 1 86 ? -9.785 -2.181 16.863 1.00 97.19 86 LEU A CA 1
ATOM 701 C C . LEU A 1 86 ? -9.736 -0.663 17.089 1.00 97.19 86 LEU A C 1
ATOM 703 O O . LEU A 1 86 ? -8.646 -0.102 17.004 1.00 97.19 86 LEU A O 1
ATOM 707 N N . ASP A 1 87 ? -10.862 -0.037 17.436 1.00 95.19 87 ASP A N 1
ATOM 708 C CA . ASP A 1 87 ? -10.980 1.401 17.706 1.00 95.19 87 ASP A CA 1
ATOM 709 C C . ASP A 1 87 ? -10.068 1.828 18.868 1.00 95.19 87 ASP A C 1
ATOM 711 O O . ASP A 1 87 ? -9.202 2.683 18.690 1.00 95.19 87 ASP A O 1
ATOM 715 N N . CYS A 1 88 ? -10.140 1.144 20.017 1.00 95.06 88 CYS A N 1
ATOM 716 C CA . CYS A 1 88 ? -9.244 1.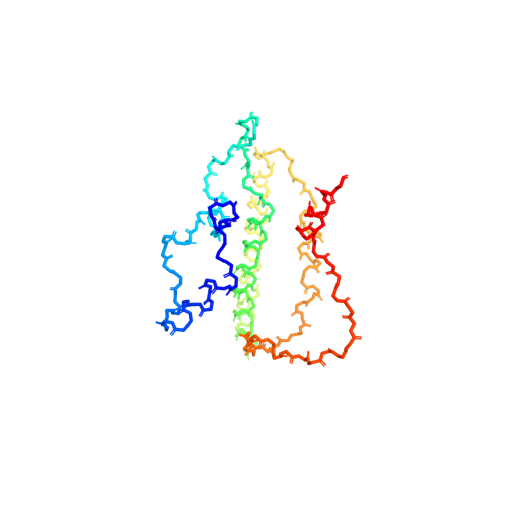418 21.147 1.00 95.06 88 CYS A CA 1
ATOM 717 C C . CYS A 1 88 ? -7.762 1.193 20.792 1.00 95.06 88 CYS A C 1
ATOM 719 O O . CYS A 1 88 ? -6.877 1.888 21.291 1.00 95.06 88 CYS A O 1
ATOM 721 N N . GLY A 1 89 ? -7.463 0.205 19.943 1.00 96.56 89 GLY A N 1
ATOM 722 C CA . GLY A 1 89 ? -6.108 -0.032 19.448 1.00 96.56 89 GLY A CA 1
ATOM 723 C C . GLY A 1 89 ? -5.603 1.095 18.541 1.00 96.56 89 GLY A C 1
ATOM 724 O O . GLY A 1 89 ? -4.437 1.480 18.634 1.00 96.56 89 GLY A O 1
ATOM 725 N N . LEU A 1 90 ? -6.471 1.636 17.684 1.00 96.31 90 LEU A N 1
ATOM 726 C CA . LEU A 1 90 ? -6.159 2.746 16.784 1.00 96.31 90 LEU A CA 1
ATOM 727 C C . LEU A 1 90 ? -5.869 4.035 17.536 1.00 96.31 90 LEU A C 1
ATOM 729 O O . LEU A 1 90 ? -4.898 4.696 17.181 1.00 96.31 90 LEU A O 1
ATOM 733 N N . ASP A 1 91 ? -6.634 4.351 18.580 1.00 95.56 91 ASP A N 1
ATOM 734 C CA . ASP A 1 91 ? -6.408 5.551 19.394 1.00 95.56 91 ASP A CA 1
ATOM 735 C C . ASP A 1 91 ? -4.973 5.597 19.940 1.00 95.56 91 ASP A C 1
ATOM 737 O O . ASP A 1 91 ? -4.276 6.605 19.808 1.00 95.56 91 ASP A O 1
ATOM 741 N N . ASN A 1 92 ? -4.477 4.468 20.455 1.00 95.38 92 ASN A N 1
ATOM 742 C CA . ASN A 1 92 ? -3.097 4.363 20.938 1.00 95.38 92 ASN A CA 1
ATOM 743 C C . ASN A 1 92 ? -2.071 4.565 19.809 1.00 95.38 92 ASN A C 1
ATOM 745 O O . ASN A 1 92 ? -1.095 5.297 19.970 1.00 95.38 92 ASN A O 1
ATOM 749 N N . ILE A 1 93 ? -2.304 3.948 18.645 1.00 96.31 93 ILE A N 1
ATOM 750 C CA . ILE A 1 93 ? -1.413 4.071 17.481 1.00 96.31 93 ILE A CA 1
ATOM 751 C C . ILE A 1 93 ? -1.371 5.517 16.972 1.00 96.31 93 ILE A C 1
ATOM 753 O O . ILE A 1 93 ? -0.303 5.995 16.591 1.00 96.31 93 ILE A O 1
ATOM 757 N N . ILE A 1 94 ? -2.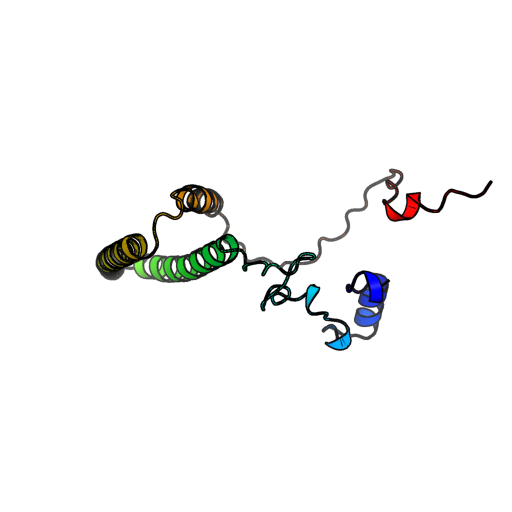509 6.214 16.958 1.00 94.44 94 ILE A N 1
ATOM 758 C CA . ILE A 1 94 ? -2.603 7.617 16.539 1.00 94.44 94 ILE A CA 1
ATOM 759 C C . ILE A 1 94 ? -1.712 8.480 17.434 1.00 94.44 94 ILE A C 1
ATOM 761 O O . ILE A 1 94 ? -0.844 9.188 16.919 1.00 94.44 94 ILE A O 1
ATOM 765 N N . VAL A 1 95 ? -1.849 8.348 18.757 1.00 96.06 95 VAL A N 1
ATOM 766 C CA . VAL A 1 95 ? -1.035 9.091 19.732 1.00 96.06 95 VAL A CA 1
ATOM 767 C C 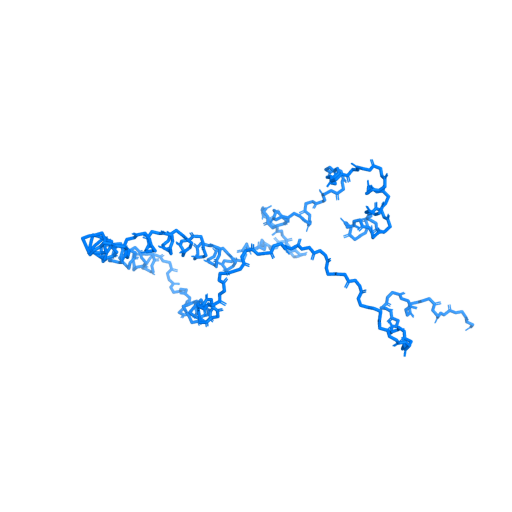. VAL A 1 95 ? 0.459 8.816 19.536 1.00 96.06 95 VAL A C 1
ATOM 769 O O . VAL A 1 95 ? 1.264 9.752 19.484 1.00 96.06 95 VAL A O 1
ATOM 772 N N . ASP A 1 96 ? 0.851 7.551 19.373 1.00 94.75 96 ASP A N 1
ATOM 773 C CA . ASP A 1 96 ? 2.254 7.175 19.171 1.00 94.75 96 ASP A CA 1
ATOM 774 C C . ASP A 1 96 ? 2.836 7.750 17.868 1.00 94.75 96 ASP A C 1
ATOM 776 O O . ASP A 1 96 ? 3.979 8.227 17.845 1.00 94.75 96 ASP A O 1
ATOM 780 N N . VAL A 1 97 ? 2.056 7.751 16.781 1.00 94.44 97 VAL A N 1
ATOM 781 C CA . VAL A 1 97 ? 2.464 8.321 15.488 1.00 94.44 97 VAL A CA 1
ATOM 782 C C . VAL A 1 97 ? 2.609 9.837 15.581 1.00 94.44 97 VAL A C 1
ATOM 784 O O . VAL A 1 97 ? 3.622 10.374 15.128 1.00 94.44 97 VAL A O 1
ATOM 787 N N . GLU A 1 98 ? 1.656 10.539 16.192 1.00 91.69 98 GLU A N 1
ATOM 788 C CA . GLU A 1 98 ? 1.716 11.995 16.373 1.00 91.69 98 GLU A CA 1
ATOM 789 C C . GLU A 1 98 ? 2.899 12.417 17.247 1.00 91.69 98 GLU A C 1
ATOM 791 O O . GLU A 1 98 ? 3.640 13.349 16.903 1.00 91.69 98 GLU A O 1
ATOM 796 N N . LYS A 1 99 ? 3.141 11.684 18.339 1.00 93.94 99 LYS A N 1
ATOM 797 C CA . LYS A 1 99 ? 4.306 11.883 19.203 1.00 93.94 99 LYS A CA 1
ATOM 798 C C . LYS A 1 99 ? 5.599 11.714 18.412 1.00 93.94 99 LYS A C 1
ATOM 800 O O . LYS A 1 99 ? 6.472 12.581 18.468 1.00 93.94 99 LYS A O 1
ATOM 805 N N . LYS A 1 100 ? 5.712 10.641 17.621 1.00 93.44 100 LYS A N 1
ATOM 806 C CA . LYS A 1 100 ? 6.900 10.381 16.797 1.00 93.44 100 LYS A CA 1
ATOM 807 C C . LYS A 1 100 ? 7.110 11.453 15.728 1.00 93.44 100 LYS A C 1
ATOM 809 O O . LYS A 1 100 ? 8.241 11.900 15.540 1.00 93.44 100 LYS A O 1
ATOM 814 N N . LEU A 1 101 ? 6.041 11.892 15.059 1.00 89.69 101 LEU A N 1
ATOM 815 C CA . LEU A 1 101 ? 6.087 12.974 14.072 1.00 89.69 101 LEU A CA 1
ATOM 816 C C . LEU A 1 101 ? 6.557 14.288 14.701 1.00 89.69 101 LEU A C 1
ATOM 818 O O . LEU A 1 101 ? 7.349 15.009 14.098 1.00 89.69 101 LEU A O 1
ATOM 822 N N . THR A 1 102 ? 6.104 14.587 15.917 1.00 90.31 102 THR A N 1
ATOM 823 C CA . THR A 1 102 ? 6.511 15.789 16.655 1.00 90.31 102 THR A CA 1
ATOM 824 C C . THR A 1 102 ? 7.990 15.735 17.036 1.00 90.31 102 THR A C 1
ATOM 826 O O . THR A 1 102 ? 8.708 16.704 16.794 1.00 90.31 102 THR A O 1
ATOM 829 N N . SER A 1 103 ? 8.485 14.592 17.530 1.00 88.50 103 SER A N 1
ATOM 830 C CA . SER A 1 103 ? 9.919 14.402 17.802 1.00 88.50 103 SER A CA 1
ATOM 831 C C . SER A 1 103 ? 10.775 14.569 16.541 1.00 88.50 103 SER A C 1
ATOM 833 O O . SER A 1 103 ? 11.785 15.260 16.573 1.00 88.50 103 SER A O 1
ATOM 835 N N . MET A 1 104 ? 10.338 14.018 15.403 1.00 84.38 104 MET A N 1
ATOM 836 C CA . MET A 1 104 ? 11.056 14.148 14.126 1.00 84.38 104 MET A CA 1
ATOM 837 C C . MET A 1 104 ? 11.083 15.588 13.590 1.00 84.38 104 MET A C 1
ATOM 839 O O . MET A 1 104 ? 12.061 15.992 12.965 1.00 84.38 104 MET A O 1
ATOM 843 N N . LYS A 1 105 ? 10.023 16.377 13.814 1.00 78.06 105 LYS A N 1
ATOM 844 C CA . LYS A 1 105 ? 9.971 17.792 13.404 1.00 78.06 105 LYS A CA 1
ATOM 845 C C . LYS A 1 105 ? 10.959 18.664 14.181 1.00 78.06 105 LYS A C 1
ATOM 847 O O . LYS A 1 105 ? 11.517 19.588 13.594 1.00 78.06 105 LYS A O 1
ATOM 852 N N . LEU A 1 106 ? 11.170 18.371 15.465 1.00 70.88 106 LEU A N 1
ATOM 853 C CA . LEU A 1 106 ? 12.130 19.084 16.316 1.00 70.88 106 LEU A CA 1
ATOM 854 C C . LEU A 1 106 ? 13.583 18.816 15.900 1.00 70.88 106 LEU A C 1
ATOM 856 O O . LEU A 1 106 ? 14.416 19.709 16.008 1.00 70.88 106 LEU A O 1
ATOM 860 N N . GLU A 1 107 ? 13.871 17.622 15.382 1.00 63.34 107 GLU A N 1
ATOM 861 C CA . GLU A 1 107 ? 15.219 17.235 14.948 1.00 63.34 107 GLU A CA 1
ATOM 862 C C . GLU A 1 107 ? 15.574 17.746 13.537 1.00 63.34 107 GLU A C 1
ATOM 864 O O . GLU A 1 107 ? 16.743 18.006 13.265 1.00 63.34 107 GLU A O 1
ATOM 869 N N . ASN A 1 108 ? 14.586 17.939 12.648 1.00 59.25 108 ASN A N 1
ATOM 870 C CA . ASN A 1 108 ? 14.843 18.110 11.208 1.00 59.25 108 ASN A CA 1
ATOM 871 C C . ASN A 1 108 ? 14.431 19.455 10.577 1.00 59.25 108 ASN A C 1
ATOM 873 O O . ASN A 1 108 ? 14.484 19.551 9.356 1.00 59.25 108 ASN A O 1
ATOM 877 N N . GLY A 1 109 ? 14.036 20.483 11.339 1.00 50.81 109 GLY A N 1
ATOM 878 C CA . GLY A 1 109 ? 13.837 21.848 10.814 1.00 50.81 109 GLY A CA 1
ATOM 879 C C . GLY A 1 109 ? 12.936 21.951 9.566 1.00 50.81 109 GLY A C 1
ATOM 880 O O . GLY A 1 109 ? 13.425 22.021 8.448 1.00 50.81 109 GLY A O 1
ATOM 881 N N . LEU A 1 110 ? 11.615 22.001 9.782 1.00 55.69 110 LEU A N 1
ATOM 882 C CA . LEU A 1 110 ? 10.544 22.340 8.824 1.00 55.69 110 LEU A CA 1
ATOM 883 C C . LEU A 1 110 ? 10.630 21.704 7.414 1.00 55.69 110 LEU A C 1
ATOM 885 O O . LEU A 1 110 ? 11.197 22.272 6.483 1.00 55.69 110 LEU A O 1
ATOM 889 N N . PHE A 1 111 ? 9.906 20.595 7.211 1.00 42.19 111 PHE A N 1
ATOM 890 C CA . PHE A 1 111 ? 9.516 20.128 5.874 1.00 42.19 111 PHE A CA 1
ATOM 891 C C . PHE A 1 111 ? 7.987 20.003 5.748 1.00 42.19 111 PHE A C 1
ATOM 893 O O . PHE A 1 111 ? 7.298 19.640 6.702 1.00 42.19 111 PHE A O 1
ATOM 900 N N . SER A 1 112 ? 7.495 20.392 4.569 1.00 45.56 112 SER A N 1
ATOM 901 C CA . SER A 1 112 ? 6.208 21.048 4.287 1.00 45.56 112 SER A CA 1
ATOM 902 C C . SER A 1 112 ? 4.923 20.303 4.681 1.00 45.56 112 SER A C 1
ATOM 904 O O . SER A 1 112 ? 4.751 19.100 4.489 1.00 45.56 112 SER A O 1
ATOM 906 N N . SER A 1 113 ? 3.976 21.127 5.129 1.00 46.91 113 SER A N 1
ATOM 907 C CA . SER A 1 113 ? 2.554 20.891 5.394 1.00 46.91 113 SER A CA 1
ATOM 908 C C . SER A 1 113 ? 1.718 20.527 4.147 1.00 46.91 113 SER A C 1
ATOM 910 O O . SER A 1 113 ? 0.505 20.364 4.263 1.00 46.91 113 SER A O 1
ATOM 912 N N . GLU A 1 114 ? 2.310 20.406 2.955 1.00 46.41 114 GLU A N 1
ATOM 913 C CA . GLU A 1 114 ? 1.580 20.160 1.697 1.00 46.41 114 GLU A CA 1
ATOM 914 C C . GLU A 1 114 ? 1.222 18.689 1.422 1.00 46.41 114 GLU A C 1
ATOM 916 O O . GLU A 1 114 ? 0.306 18.424 0.646 1.00 46.41 114 GLU A O 1
ATOM 921 N N . PHE A 1 115 ? 1.875 17.722 2.077 1.00 53.41 115 PHE A N 1
ATOM 922 C CA . PHE A 1 115 ? 1.698 16.290 1.778 1.00 53.41 115 PHE A CA 1
ATOM 923 C C . PHE A 1 115 ? 0.314 15.730 2.166 1.00 53.41 115 PHE A C 1
ATOM 925 O O . PHE A 1 115 ? -0.202 14.818 1.518 1.00 53.41 115 PHE A O 1
ATOM 932 N N . THR A 1 116 ? -0.321 16.271 3.209 1.00 48.25 116 THR A N 1
ATOM 933 C CA . THR A 1 116 ? -1.604 15.753 3.717 1.00 48.25 116 THR A CA 1
ATOM 934 C C . THR A 1 116 ? -2.764 16.017 2.754 1.00 48.25 116 THR A C 1
ATOM 936 O O . THR A 1 116 ? -3.655 15.182 2.625 1.00 48.25 116 THR A O 1
ATOM 939 N N . ASN A 1 117 ? -2.730 17.129 2.015 1.00 46.75 117 ASN A N 1
ATOM 940 C CA . ASN A 1 117 ? -3.830 17.543 1.142 1.00 46.75 117 ASN A CA 1
ATOM 941 C C . ASN A 1 117 ? -3.916 16.752 -0.175 1.00 46.75 117 ASN A C 1
ATOM 943 O O . ASN A 1 117 ? -4.991 16.679 -0.771 1.00 46.75 117 ASN A O 1
ATOM 947 N N . GLU A 1 118 ? -2.823 16.146 -0.646 1.00 47.03 118 GLU A N 1
ATOM 948 C CA . GLU A 1 118 ? -2.823 15.362 -1.891 1.00 47.03 118 GLU A CA 1
ATOM 949 C C . GLU A 1 118 ? -3.201 13.890 -1.658 1.00 47.03 118 GLU A C 1
ATOM 951 O O . GLU A 1 118 ? -3.939 13.302 -2.449 1.00 47.03 118 GLU A O 1
ATOM 956 N N . VAL A 1 119 ? -2.798 13.311 -0.522 1.00 55.38 119 VAL A N 1
ATOM 957 C CA . VAL A 1 119 ? -3.163 11.934 -0.142 1.00 55.38 119 VAL A CA 1
ATOM 958 C C . VAL A 1 119 ? -4.661 11.809 0.159 1.00 55.38 119 VAL A C 1
ATOM 960 O O . VAL A 1 119 ? -5.295 10.855 -0.288 1.00 55.38 119 VAL A O 1
ATOM 963 N N . VAL A 1 120 ? -5.254 12.801 0.835 1.00 53.16 120 VAL A N 1
ATOM 964 C CA . VAL A 1 120 ? -6.700 12.837 1.135 1.00 53.16 120 VAL A CA 1
ATOM 965 C C . VAL A 1 120 ? -7.551 12.903 -0.144 1.00 53.16 120 VAL A C 1
ATOM 967 O O . VAL A 1 120 ? -8.637 12.329 -0.199 1.00 53.16 120 VAL A O 1
ATOM 970 N N . ARG A 1 121 ? -7.046 13.519 -1.223 1.00 50.41 121 ARG A N 1
ATOM 971 C CA . ARG A 1 121 ? -7.743 13.575 -2.523 1.00 50.41 121 ARG A CA 1
ATOM 972 C C . ARG A 1 121 ? -7.796 12.231 -3.254 1.00 50.41 121 ARG A C 1
ATOM 974 O O . ARG A 1 121 ? -8.714 12.011 -4.039 1.00 50.41 121 ARG A O 1
ATOM 981 N N . LEU A 1 122 ? -6.842 11.332 -3.005 1.00 51.59 122 LEU A N 1
ATOM 982 C CA . LEU A 1 122 ? -6.842 9.980 -3.578 1.00 51.59 122 LEU A CA 1
ATOM 983 C C . LEU A 1 122 ? -7.886 9.061 -2.924 1.00 51.59 122 LEU A C 1
ATOM 985 O O . LEU A 1 122 ? -8.389 8.154 -3.589 1.00 51.59 122 LEU A O 1
ATOM 989 N N . ASP A 1 123 ? -8.233 9.303 -1.658 1.00 45.81 123 ASP A N 1
ATOM 990 C CA . ASP A 1 123 ? -9.185 8.484 -0.897 1.00 45.81 123 ASP A CA 1
ATOM 991 C C . ASP A 1 123 ? -10.638 8.659 -1.386 1.00 45.81 123 ASP A C 1
ATOM 993 O O . ASP A 1 123 ? -11.377 7.685 -1.545 1.00 45.81 123 ASP A O 1
ATOM 997 N N . GLN A 1 124 ? -11.016 9.877 -1.792 1.00 43.91 124 GLN A N 1
ATOM 998 C CA . GLN A 1 124 ? -12.353 10.182 -2.332 1.00 43.91 124 GLN A CA 1
ATOM 999 C C . GLN A 1 124 ? -12.682 9.487 -3.666 1.00 43.91 124 GLN A C 1
ATOM 1001 O O . GLN A 1 124 ? -13.846 9.443 -4.059 1.00 43.91 124 GLN A O 1
ATOM 1006 N N . GLY A 1 125 ? -11.696 8.902 -4.353 1.00 40.34 125 GLY A N 1
ATOM 1007 C CA . GLY A 1 125 ? -11.909 8.127 -5.579 1.00 40.34 125 GLY A CA 1
ATOM 1008 C C . GLY A 1 125 ? -12.050 6.613 -5.379 1.00 40.34 125 GLY A C 1
ATOM 1009 O O . GLY A 1 125 ? -12.291 5.911 -6.361 1.00 40.34 125 GLY A O 1
ATOM 1010 N N . TYR A 1 126 ? -11.857 6.083 -4.161 1.00 44.19 126 TYR A N 1
ATOM 1011 C CA . TYR A 1 126 ? -11.715 4.633 -3.933 1.00 44.19 126 TYR A CA 1
ATOM 1012 C C . TYR A 1 126 ? -12.917 3.957 -3.258 1.00 44.19 126 TYR A C 1
ATOM 1014 O O . TYR A 1 126 ? -12.970 2.726 -3.173 1.00 44.19 126 TYR A O 1
ATOM 1022 N N . VAL A 1 127 ? -13.930 4.723 -2.847 1.00 40.94 127 VAL A N 1
ATOM 1023 C CA . VAL A 1 127 ? -15.220 4.163 -2.426 1.00 40.94 127 VAL A CA 1
ATOM 1024 C C . VAL A 1 127 ? -16.031 3.809 -3.677 1.00 40.94 127 VAL A C 1
ATOM 1026 O O . VAL A 1 127 ? -16.869 4.576 -4.135 1.00 40.94 127 VAL A O 1
ATOM 1029 N N . GLY A 1 128 ? -15.751 2.638 -4.261 1.00 36.56 128 GLY A N 1
ATOM 1030 C CA . GLY A 1 128 ? -16.627 2.033 -5.270 1.00 36.56 128 GLY A CA 1
ATOM 1031 C C . GLY A 1 128 ? -15.935 1.275 -6.400 1.00 36.56 128 GLY A C 1
ATOM 1032 O O . GLY A 1 128 ? -15.905 1.749 -7.530 1.00 36.56 128 GLY A O 1
ATOM 1033 N N . SER A 1 129 ? -15.452 0.057 -6.135 1.00 31.55 129 SER A N 1
ATOM 1034 C CA . SER A 1 129 ? -15.670 -1.106 -7.019 1.00 31.55 129 SER A CA 1
ATOM 1035 C C . SER A 1 129 ? -14.898 -2.324 -6.524 1.00 31.55 129 SER A C 1
ATOM 1037 O O . SER A 1 129 ? -13.732 -2.546 -6.851 1.00 31.55 129 SER A O 1
ATOM 1039 N N . SER A 1 130 ? -15.607 -3.185 -5.807 1.00 36.69 130 SER A N 1
ATOM 1040 C CA . SER A 1 130 ? -15.355 -4.620 -5.797 1.00 36.69 130 SER A CA 1
ATOM 1041 C C . SER A 1 130 ? -15.552 -5.178 -7.213 1.00 36.69 130 SER A C 1
ATOM 1043 O O . SER A 1 130 ? -16.621 -5.654 -7.563 1.00 36.69 130 SER A O 1
ATOM 1045 N N . ASN A 1 131 ? -14.522 -5.115 -8.058 1.00 32.28 131 ASN A N 1
ATOM 1046 C CA . ASN A 1 131 ? -14.446 -5.911 -9.285 1.00 32.28 131 ASN A CA 1
ATOM 1047 C C . ASN A 1 131 ? -12.986 -6.252 -9.599 1.00 32.28 131 ASN A C 1
ATOM 1049 O O . ASN A 1 131 ? -12.329 -5.625 -10.430 1.00 32.28 131 ASN A O 1
ATOM 1053 N N . LEU A 1 132 ? -12.480 -7.296 -8.941 1.00 40.69 132 LEU A N 1
ATOM 1054 C CA . LEU A 1 132 ? -11.287 -8.013 -9.378 1.00 40.69 132 LEU A CA 1
ATOM 1055 C C . LEU A 1 132 ? -11.646 -8.849 -10.618 1.00 40.69 132 LEU A C 1
ATOM 1057 O O . LEU A 1 132 ? -11.765 -10.065 -10.541 1.00 40.69 132 LEU A O 1
ATOM 1061 N N . ASN A 1 133 ? -11.831 -8.198 -11.766 1.00 34.94 133 ASN A N 1
ATOM 1062 C CA . ASN A 1 133 ? -12.057 -8.880 -13.036 1.00 34.94 133 ASN A CA 1
ATOM 1063 C C . ASN A 1 133 ? -10.929 -8.547 -14.018 1.00 34.94 133 ASN A C 1
ATOM 1065 O O . ASN A 1 133 ? -10.855 -7.449 -14.559 1.00 34.94 133 ASN A O 1
ATOM 1069 N N . LYS A 1 134 ? -10.051 -9.541 -14.221 1.00 33.22 134 LYS A N 1
ATOM 1070 C CA . LYS A 1 134 ? -9.227 -9.798 -15.417 1.00 33.22 134 LYS A CA 1
ATOM 1071 C C . LYS A 1 134 ? -8.770 -8.558 -16.201 1.00 33.22 134 LYS A C 1
ATOM 1073 O O . LYS A 1 134 ? -9.459 -8.098 -17.112 1.00 33.22 134 LYS A O 1
ATOM 1078 N N . ILE A 1 135 ? -7.512 -8.157 -16.006 1.00 37.31 135 ILE A N 1
ATOM 1079 C CA . ILE A 1 135 ? -6.770 -7.428 -17.046 1.00 37.31 135 ILE A CA 1
ATOM 1080 C C . ILE A 1 135 ? -6.563 -8.405 -18.211 1.00 37.31 135 ILE A C 1
ATOM 1082 O O . ILE A 1 135 ? -5.594 -9.154 -18.271 1.00 37.31 135 ILE A O 1
ATOM 1086 N N . THR A 1 136 ? -7.532 -8.441 -19.116 1.00 34.84 136 THR A N 1
ATOM 1087 C CA . THR A 1 136 ? -7.405 -9.050 -20.438 1.00 34.84 136 THR A CA 1
ATOM 1088 C C . THR A 1 136 ? -7.230 -7.924 -21.446 1.00 34.84 136 THR A C 1
ATOM 1090 O O . THR A 1 136 ? -7.869 -6.875 -21.346 1.00 34.84 136 THR A O 1
ATOM 1093 N N . LEU A 1 137 ? -6.312 -8.114 -22.396 1.00 41.34 137 LEU A N 1
ATOM 1094 C CA . LEU A 1 137 ? -6.082 -7.178 -23.494 1.00 41.34 137 LEU A CA 1
ATOM 1095 C C . LEU A 1 137 ? -7.414 -6.924 -24.213 1.00 41.34 137 LEU A C 1
ATOM 1097 O O . LEU A 1 137 ? -8.024 -7.858 -24.736 1.00 41.34 137 LEU A O 1
ATOM 1101 N N . LYS A 1 138 ? -7.878 -5.667 -24.216 1.00 39.91 138 LYS A N 1
ATOM 1102 C CA . LYS A 1 138 ? -9.138 -5.280 -24.864 1.00 39.91 138 LYS A CA 1
ATOM 1103 C C . LYS A 1 138 ? -9.141 -5.754 -26.320 1.00 39.91 138 LYS A C 1
ATOM 1105 O O . LYS A 1 138 ? -8.243 -5.425 -27.097 1.00 39.91 138 LYS A O 1
ATOM 1110 N N . LYS A 1 139 ? -10.174 -6.515 -26.689 1.00 41.12 139 LYS A N 1
ATOM 1111 C CA . LYS A 1 139 ? -10.411 -6.969 -28.063 1.00 41.12 139 LYS A CA 1
ATOM 1112 C C . LYS A 1 139 ? -10.566 -5.748 -28.976 1.00 41.12 139 LYS A C 1
ATOM 1114 O O . LYS A 1 139 ? -11.321 -4.825 -28.678 1.00 41.12 139 LYS A O 1
A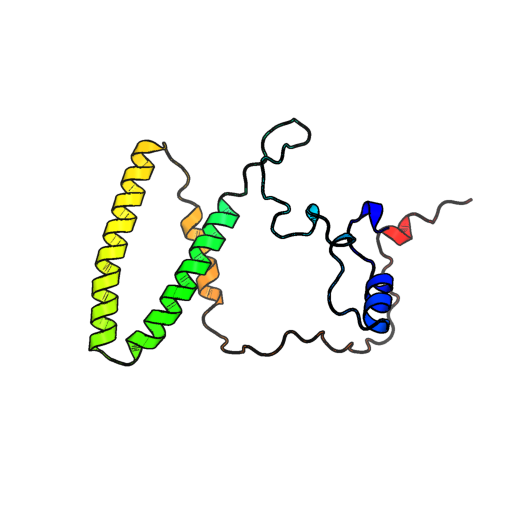TOM 1119 N N . LYS A 1 140 ? -9.817 -5.747 -30.080 1.00 39.91 140 LYS A N 1
ATOM 1120 C CA . LYS A 1 140 ? -9.765 -4.675 -31.082 1.00 39.91 140 LYS A CA 1
ATOM 1121 C C . LYS A 1 140 ? -11.155 -4.428 -31.677 1.00 39.91 140 LYS A C 1
ATOM 1123 O O . LYS A 1 140 ? -11.646 -5.248 -32.450 1.00 39.91 140 LYS A O 1
ATOM 1128 N N . VAL A 1 141 ? -11.760 -3.287 -31.353 1.00 46.50 141 VAL A N 1
ATOM 1129 C CA . VAL A 1 141 ? -12.925 -2.768 -32.080 1.00 46.50 141 VAL A CA 1
ATOM 1130 C C . VAL A 1 141 ? -12.437 -2.313 -33.458 1.00 46.50 141 VAL A C 1
ATOM 1132 O O . VAL A 1 141 ? -11.474 -1.550 -33.563 1.00 46.50 141 VAL A O 1
ATOM 1135 N N . LYS A 1 142 ? -13.053 -2.827 -34.529 1.00 46.72 142 LYS A N 1
ATOM 1136 C CA . LYS A 1 142 ? -12.809 -2.345 -35.894 1.00 46.72 142 LYS A CA 1
ATOM 1137 C C . LYS A 1 142 ? -13.382 -0.929 -36.000 1.00 46.72 142 LYS A C 1
ATOM 1139 O O . LYS A 1 142 ? -14.589 -0.771 -36.113 1.00 46.72 142 LYS A O 1
ATOM 1144 N N . ALA A 1 143 ? -12.520 0.082 -35.947 1.00 42.31 143 ALA A N 1
ATOM 1145 C CA . ALA A 1 143 ? -12.891 1.444 -36.307 1.00 42.31 143 ALA A CA 1
ATOM 1146 C C . ALA A 1 143 ? -12.807 1.604 -37.830 1.00 42.31 143 ALA A C 1
ATOM 1148 O O . ALA A 1 143 ? -11.776 1.328 -38.450 1.00 42.31 143 ALA A O 1
ATOM 1149 N N . THR A 1 144 ? -13.925 2.009 -38.413 1.00 46.56 144 THR A N 1
ATOM 1150 C CA . THR A 1 144 ? -14.117 2.358 -39.816 1.00 46.56 144 THR A CA 1
ATOM 1151 C C . THR A 1 144 ? -13.274 3.571 -40.223 1.00 46.56 144 THR A C 1
ATOM 1153 O O . THR A 1 144 ? -13.163 4.546 -39.487 1.00 46.56 144 THR A O 1
ATOM 1156 N N . GLY A 1 145 ? -12.671 3.454 -41.410 1.00 50.56 145 GLY A N 1
ATOM 1157 C CA . GLY A 1 145 ? -12.107 4.490 -42.285 1.00 50.56 145 GLY A CA 1
ATOM 1158 C C . GLY A 1 145 ? -11.757 5.863 -41.702 1.00 50.56 145 GLY A C 1
ATOM 1159 O O . GLY A 1 145 ? -12.541 6.796 -41.805 1.00 50.56 145 GLY A O 1
ATOM 1160 N N . GLY A 1 146 ? -10.515 6.032 -41.249 1.00 56.72 146 GLY A N 1
ATOM 1161 C CA . GLY A 1 146 ? -9.890 7.345 -41.075 1.00 56.72 146 GLY A CA 1
ATOM 1162 C C . GLY A 1 146 ? -8.374 7.223 -41.202 1.00 56.72 146 GLY A C 1
ATOM 1163 O O . GLY A 1 146 ? -7.769 6.366 -40.555 1.00 56.72 146 GLY A O 1
ATOM 1164 N N . ARG A 1 147 ? -7.736 8.030 -42.066 1.00 62.91 147 ARG A N 1
ATOM 1165 C CA . ARG A 1 147 ? -6.276 7.976 -42.280 1.00 62.91 147 ARG A CA 1
ATOM 1166 C C . ARG A 1 147 ? -5.545 8.152 -40.946 1.00 62.91 147 ARG A C 1
ATOM 1168 O O . ARG A 1 147 ? -5.683 9.174 -40.276 1.00 62.91 147 ARG A O 1
ATOM 1175 N N . ARG A 1 148 ? -4.734 7.151 -40.586 1.00 69.44 148 ARG A N 1
ATOM 1176 C CA . ARG A 1 148 ? -3.916 7.141 -39.368 1.00 69.44 148 ARG A CA 1
ATOM 1177 C C . ARG A 1 148 ? -3.013 8.376 -39.338 1.00 69.44 148 ARG A C 1
ATOM 1179 O O . ARG A 1 148 ? -2.229 8.593 -40.264 1.00 69.44 148 ARG A O 1
ATOM 1186 N N . LYS A 1 149 ? -3.079 9.160 -38.257 1.00 69.50 149 LYS A N 1
ATOM 1187 C CA . LYS A 1 149 ? -2.122 10.249 -38.018 1.00 69.50 149 LYS A CA 1
ATOM 1188 C C . LYS A 1 149 ? -0.709 9.658 -37.924 1.00 69.50 149 LYS A C 1
ATOM 1190 O O . LYS A 1 149 ? -0.473 8.717 -37.164 1.00 69.50 149 LYS A O 1
ATOM 1195 N N . LYS A 1 150 ? 0.209 10.195 -38.732 1.00 68.81 150 LYS A N 1
ATOM 1196 C CA . LYS A 1 150 ? 1.607 9.748 -38.788 1.00 68.81 150 LYS A CA 1
ATOM 1197 C C . LYS A 1 150 ? 2.305 9.996 -37.455 1.00 68.81 150 LYS A C 1
ATOM 1199 O O . LYS A 1 150 ? 2.148 11.072 -36.870 1.00 68.81 150 LYS A O 1
ATOM 1204 N N . SER A 1 151 ? 3.067 9.009 -36.988 1.00 55.88 151 SER A N 1
ATOM 1205 C CA . SER A 1 151 ? 3.840 9.132 -35.750 1.00 55.88 151 SER A CA 1
ATOM 1206 C C . SER A 1 151 ? 5.020 10.080 -35.946 1.00 55.88 151 SER A C 1
ATOM 1208 O O . SER A 1 151 ? 5.451 10.349 -37.067 1.00 55.88 151 SER A O 1
ATOM 1210 N N . TRP A 1 152 ? 5.561 10.588 -34.839 1.00 52.81 152 TRP A N 1
ATOM 1211 C CA . TRP A 1 152 ? 6.705 11.503 -34.838 1.00 52.81 152 TRP A CA 1
ATOM 1212 C C . TRP A 1 152 ? 7.912 10.946 -35.620 1.00 52.81 152 TRP A C 1
ATOM 1214 O O . TRP A 1 152 ? 8.548 11.675 -36.370 1.00 52.81 152 TRP A O 1
ATOM 1224 N N . THR A 1 153 ? 8.140 9.632 -35.558 1.0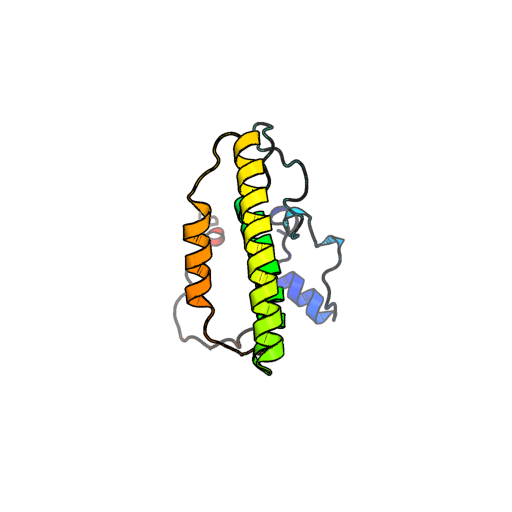0 56.47 153 THR A N 1
ATOM 1225 C CA . THR A 1 153 ? 9.201 8.925 -36.294 1.00 56.47 153 THR A CA 1
ATOM 1226 C C . THR A 1 153 ? 9.015 8.912 -37.816 1.00 56.47 153 THR A C 1
ATOM 1228 O O . THR A 1 153 ? 9.990 8.985 -38.554 1.00 56.47 153 THR A O 1
ATOM 1231 N N . GLU A 1 154 ? 7.779 8.879 -38.316 1.00 62.62 154 GLU A N 1
ATOM 1232 C CA . GLU A 1 154 ? 7.492 8.855 -39.760 1.00 62.62 154 GLU A CA 1
ATOM 1233 C C . GLU A 1 154 ? 7.665 10.225 -40.426 1.00 62.62 154 GLU A C 1
ATOM 1235 O O . GLU A 1 154 ? 7.727 10.319 -41.652 1.00 62.62 154 GLU A O 1
ATOM 1240 N N . LYS A 1 155 ? 7.736 11.300 -39.632 1.00 67.31 155 LYS A N 1
ATOM 1241 C CA . LYS A 1 155 ? 7.906 12.670 -40.132 1.00 67.31 155 LYS A CA 1
ATOM 1242 C C . LYS A 1 155 ? 9.350 12.983 -40.542 1.00 67.31 155 LYS A C 1
ATOM 1244 O O . LYS A 1 155 ? 9.548 13.899 -41.331 1.00 67.31 155 LYS A O 1
ATOM 1249 N N . PHE A 1 156 ? 10.335 12.214 -40.073 1.00 56.69 156 PHE A N 1
ATOM 1250 C CA . PHE A 1 156 ? 11.755 12.476 -40.346 1.00 56.69 156 PHE A CA 1
ATOM 1251 C C . PHE A 1 156 ? 12.234 12.014 -41.730 1.00 56.69 156 PHE A C 1
ATOM 1253 O O . PHE A 1 156 ? 13.214 12.545 -42.238 1.00 56.69 156 PHE A O 1
ATOM 1260 N N . HIS A 1 157 ? 11.544 11.076 -42.385 1.00 54.62 157 HIS A N 1
ATOM 1261 C CA . HIS A 1 157 ? 12.019 10.481 -43.644 1.00 54.62 157 HIS A CA 1
ATOM 1262 C C . HIS A 1 157 ? 11.623 11.242 -44.921 1.00 54.62 157 HIS A C 1
ATOM 1264 O O . HIS A 1 157 ? 11.767 10.712 -46.019 1.00 54.62 157 HIS A O 1
ATOM 1270 N N . LYS A 1 158 ? 11.151 12.491 -44.819 1.00 56.56 158 LYS A N 1
ATOM 1271 C CA . LYS A 1 158 ? 10.874 13.337 -45.990 1.00 56.56 158 LYS A CA 1
ATOM 1272 C C . LYS A 1 158 ? 11.871 14.492 -46.091 1.00 56.56 158 LYS A C 1
ATOM 1274 O O . LYS A 1 158 ? 11.531 15.642 -45.847 1.00 56.56 158 LYS A O 1
ATOM 1279 N N . LYS A 1 159 ? 13.099 14.169 -46.493 1.00 49.03 159 LYS A N 1
ATOM 1280 C CA . LYS A 1 159 ? 13.981 15.097 -47.214 1.00 49.03 159 LYS A CA 1
ATOM 1281 C C . LYS A 1 159 ? 14.862 14.311 -48.188 1.00 49.03 159 LYS A C 1
ATOM 1283 O O . LYS A 1 159 ? 15.913 13.796 -47.827 1.00 49.03 159 LYS A O 1
ATOM 1288 N N . LYS A 1 160 ? 14.372 14.204 -49.418 1.00 42.59 160 LYS A N 1
ATOM 1289 C CA . LYS A 1 160 ? 15.166 14.149 -50.645 1.00 42.59 160 LYS A CA 1
ATOM 1290 C C . LYS A 1 160 ? 14.312 14.813 -51.719 1.00 42.59 160 LYS A C 1
ATOM 1292 O O . LYS A 1 160 ? 13.269 14.275 -52.084 1.00 42.59 160 LYS A O 1
ATOM 1297 N N . ASN A 1 161 ? 14.665 16.053 -52.015 1.00 36.19 161 ASN A N 1
ATOM 1298 C CA . ASN A 1 161 ? 14.906 16.598 -53.345 1.00 36.19 161 ASN A CA 1
ATOM 1299 C C . ASN A 1 161 ? 15.739 17.856 -53.124 1.00 36.19 161 ASN A C 1
ATOM 1301 O O . ASN A 1 161 ? 15.313 18.668 -52.270 1.00 36.19 161 ASN A O 1
#

InterPro domains:
  IPR031052 FHY3/FAR1 family [PTHR31669] (1-98)

Radius of gyration: 24.87 Å; chains: 1; bounding box: 46×42×74 Å

pLDDT: mean 72.12, std 20.64, range [31.55, 97.19]